Protein AF-A0A972AGT0-F1 (afdb_monomer_lite)

Radius of gyration: 19.26 Å; chains: 1; bounding box: 48×28×42 Å

Foldseek 3Di:
DLLLVLLLVLLVLCVQFWDPVLCVVQNVCQCLQPPHPNVVLLQDPVSLVVCVVTTPDSVSSVVNNVSSVSNLVVLLLVVLLLPCFPPRVVVVVCCCVPVVVPDDDDPVVSVVSVVVVVCCVVVHCVSVVVSVVSSNVVRVVVNVVSCVVVVRD

pLDDT: mean 92.11, std 6.11, range [57.0, 97.81]

Sequence (153 aa):
MLFILATVLSIFISQSLYLPEARAYFGLEFFLGFQQDGFYLQLFPENVKTLSLVLHTPWLLHVQRFLLQLALVNLGLGLFNLLPIPPLDGFHVVNDIMFKGRIHMGGQIFRYMHIALLILLFTTNFVGDWITKAIYGVQGFILPVLLRLFQAG

Secondary structure (DSSP, 8-state):
-HHHHHHHHHHHHHHHHB-HHHHHHHHHHHHH-TTSHHHHHHH-GGGHHHHTTTBSSTTHHHHHHHHHHHHHHHHHHHHHHTSSSTTSHHHHHHHHHHSTT-----HHHHHHHHHHHHHHHHH-SHHHHHHHHHHHHHHHHHHHHHHHHTT--

Structure (mmCIF, N/CA/C/O backbone):
data_AF-A0A972AGT0-F1
#
_entry.id   AF-A0A972AGT0-F1
#
loop_
_atom_site.group_PDB
_atom_site.id
_atom_site.type_symbol
_atom_site.label_atom_id
_atom_site.label_alt_id
_atom_site.label_comp_id
_atom_site.label_asym_id
_atom_site.label_entity_id
_atom_site.label_seq_id
_atom_site.pdbx_PDB_ins_code
_atom_site.Cartn_x
_atom_site.Cartn_y
_atom_site.Cartn_z
_atom_site.occupancy
_atom_site.B_iso_or_equiv
_atom_site.auth_seq_id
_atom_site.auth_comp_id
_atom_site.auth_asym_id
_atom_site.auth_atom_id
_atom_site.pdbx_PDB_model_num
ATOM 1 N N . MET A 1 1 ? -11.742 -4.702 -3.677 1.00 79.44 1 MET A N 1
ATOM 2 C CA . MET A 1 1 ? -11.715 -4.726 -5.160 1.00 79.44 1 MET A CA 1
ATOM 3 C C . MET A 1 1 ? -10.623 -3.821 -5.734 1.00 79.44 1 MET A C 1
ATOM 5 O O . MET A 1 1 ? -9.793 -4.324 -6.476 1.00 79.44 1 MET A O 1
ATOM 9 N N . LEU A 1 2 ? -10.564 -2.536 -5.354 1.00 93.38 2 LEU A N 1
ATOM 10 C CA . LEU A 1 2 ? -9.556 -1.586 -5.862 1.00 93.38 2 LEU A CA 1
ATOM 11 C C . LEU A 1 2 ? -8.101 -1.988 -5.571 1.00 93.38 2 LEU A C 1
ATOM 13 O O . LEU A 1 2 ? -7.268 -1.862 -6.458 1.00 93.38 2 LEU A O 1
ATOM 17 N N . PHE A 1 3 ? -7.812 -2.538 -4.384 1.00 96.06 3 PHE A N 1
ATOM 18 C CA . PHE A 1 3 ? -6.492 -3.102 -4.061 1.00 96.06 3 PHE A CA 1
ATOM 19 C C . PHE A 1 3 ? -6.041 -4.143 -5.100 1.00 96.06 3 PHE A C 1
ATOM 21 O O . PHE A 1 3 ? -4.994 -3.975 -5.711 1.00 96.06 3 PHE A O 1
ATOM 28 N N . ILE A 1 4 ? -6.869 -5.163 -5.360 1.00 96.50 4 ILE A N 1
ATOM 29 C CA . ILE A 1 4 ? -6.549 -6.240 -6.312 1.00 96.50 4 ILE A CA 1
ATOM 30 C C . ILE A 1 4 ? -6.342 -5.672 -7.716 1.00 96.50 4 ILE A C 1
ATOM 32 O O . ILE A 1 4 ? -5.356 -5.999 -8.366 1.00 96.50 4 ILE A O 1
ATOM 36 N N . LEU A 1 5 ? -7.242 -4.794 -8.172 1.00 97.38 5 LEU A N 1
ATOM 37 C CA . LEU A 1 5 ? -7.125 -4.162 -9.485 1.00 97.38 5 LEU A CA 1
ATOM 38 C C . LEU A 1 5 ? -5.805 -3.391 -9.622 1.00 97.38 5 LEU A C 1
ATOM 40 O O . LEU A 1 5 ? -5.093 -3.566 -10.606 1.00 97.38 5 LEU A O 1
ATOM 44 N N . ALA A 1 6 ? -5.461 -2.574 -8.625 1.00 97.81 6 ALA A N 1
ATOM 45 C CA . ALA A 1 6 ? -4.227 -1.801 -8.621 1.00 97.81 6 ALA A CA 1
ATOM 46 C C . ALA A 1 6 ? -2.982 -2.704 -8.615 1.00 97.81 6 ALA A C 1
ATOM 48 O O . ALA A 1 6 ? -2.049 -2.451 -9.373 1.00 97.81 6 ALA A O 1
ATOM 49 N N . THR A 1 7 ? -2.988 -3.792 -7.835 1.00 97.06 7 THR A N 1
ATOM 50 C CA . THR A 1 7 ? -1.903 -4.785 -7.830 1.00 97.06 7 THR A CA 1
ATOM 51 C C . THR A 1 7 ? -1.752 -5.467 -9.189 1.00 97.06 7 THR A C 1
ATOM 53 O O . THR A 1 7 ? -0.639 -5.573 -9.692 1.00 97.06 7 THR A O 1
ATOM 56 N N . VAL A 1 8 ? -2.853 -5.877 -9.824 1.00 97.44 8 VAL A N 1
ATOM 57 C CA . VAL A 1 8 ? -2.821 -6.506 -11.155 1.00 97.44 8 VAL A CA 1
ATOM 58 C C . VAL A 1 8 ? -2.291 -5.541 -12.214 1.00 97.44 8 VAL A C 1
ATOM 60 O O . VAL A 1 8 ? -1.393 -5.897 -12.973 1.00 97.44 8 VAL A O 1
ATOM 63 N N . LEU A 1 9 ? -2.781 -4.299 -12.241 1.00 97.75 9 LEU A N 1
ATOM 64 C CA . LEU A 1 9 ? -2.259 -3.274 -13.149 1.00 97.75 9 LEU A CA 1
ATOM 65 C C . LEU A 1 9 ? -0.768 -3.019 -12.905 1.00 97.75 9 LEU A C 1
ATOM 67 O O . LEU A 1 9 ? -0.006 -2.881 -13.857 1.00 97.75 9 LEU A O 1
ATOM 71 N N . SER A 1 10 ? -0.337 -3.015 -11.644 1.00 97.44 10 SER A N 1
ATOM 72 C CA . SER A 1 10 ? 1.066 -2.831 -11.277 1.00 97.44 10 SER A CA 1
ATOM 73 C C . SER A 1 10 ? 1.963 -3.970 -11.781 1.00 97.44 10 SER A C 1
ATOM 75 O O . SER A 1 10 ? 3.069 -3.704 -12.254 1.00 97.44 10 SER A O 1
ATOM 77 N N . ILE A 1 11 ? 1.477 -5.218 -11.784 1.00 97.25 11 ILE A N 1
ATOM 78 C CA . ILE A 1 11 ? 2.183 -6.356 -12.401 1.00 97.25 11 ILE A CA 1
ATOM 79 C C . ILE A 1 11 ? 2.410 -6.096 -13.897 1.00 97.25 11 ILE A C 1
ATOM 81 O O . ILE A 1 11 ? 3.535 -6.234 -14.376 1.00 97.25 11 ILE A O 1
ATOM 85 N N . PHE A 1 12 ? 1.383 -5.656 -14.629 1.00 96.38 12 PHE A N 1
ATOM 86 C CA . PHE A 1 12 ? 1.511 -5.361 -16.061 1.00 96.38 12 PHE A CA 1
ATOM 87 C C . PHE A 1 12 ? 2.437 -4.175 -16.347 1.00 96.38 12 PHE A C 1
ATOM 89 O O . PHE A 1 12 ? 3.305 -4.267 -17.215 1.00 96.38 12 PHE A O 1
ATOM 96 N N . ILE A 1 13 ? 2.312 -3.080 -15.590 1.00 96.75 13 ILE A N 1
ATOM 97 C CA . ILE A 1 13 ? 3.205 -1.918 -15.722 1.00 96.75 13 ILE A CA 1
ATOM 98 C C . ILE A 1 13 ? 4.661 -2.326 -15.473 1.00 96.75 13 ILE A C 1
ATOM 100 O O . ILE A 1 13 ? 5.550 -1.923 -16.225 1.00 96.75 13 ILE A O 1
ATOM 104 N N . SER A 1 14 ? 4.905 -3.194 -14.488 1.00 95.81 14 SER A N 1
ATOM 105 C CA . SER A 1 14 ? 6.247 -3.674 -14.142 1.00 95.81 14 SER A CA 1
ATOM 106 C C . SER A 1 14 ? 6.950 -4.406 -15.287 1.00 95.81 14 SER A C 1
ATOM 108 O O . SER A 1 14 ? 8.174 -4.338 -15.389 1.00 95.81 14 SER A O 1
ATOM 110 N N . GLN A 1 15 ? 6.204 -5.062 -16.185 1.00 92.69 15 GLN A N 1
ATOM 111 C CA . GLN A 1 15 ? 6.787 -5.746 -17.344 1.00 92.69 15 GLN A CA 1
ATOM 112 C C . GLN A 1 15 ? 7.441 -4.781 -18.343 1.00 92.69 15 GLN A C 1
ATOM 114 O O . GLN A 1 15 ? 8.406 -5.158 -19.004 1.00 92.69 15 GLN A O 1
ATOM 119 N N . SER A 1 16 ? 6.925 -3.553 -18.445 1.00 94.31 16 SER A N 1
ATOM 120 C CA . SER A 1 16 ? 7.460 -2.512 -19.337 1.00 94.31 16 SER A CA 1
ATOM 121 C C . SER A 1 16 ? 8.422 -1.564 -18.618 1.00 94.31 16 SER A C 1
ATOM 123 O O . SER A 1 16 ? 9.365 -1.054 -19.230 1.00 94.31 16 SER A O 1
ATOM 125 N N . LEU A 1 17 ? 8.180 -1.341 -17.322 1.00 96.56 17 LEU A N 1
ATOM 126 C CA . LEU A 1 17 ? 8.917 -0.412 -16.472 1.00 96.56 17 LEU A CA 1
ATOM 127 C C . LEU A 1 17 ? 10.362 -0.853 -16.232 1.00 96.56 17 LEU A C 1
ATOM 129 O O . LEU A 1 17 ? 11.265 -0.025 -16.348 1.00 96.56 17 LEU A O 1
ATOM 133 N N . TYR A 1 18 ? 10.578 -2.126 -15.887 1.00 96.56 18 TYR A N 1
ATOM 134 C CA . TYR A 1 18 ? 11.885 -2.637 -15.473 1.00 96.56 18 TYR A CA 1
ATOM 135 C C . TYR A 1 18 ? 12.633 -3.343 -16.598 1.00 96.56 18 TYR A C 1
ATOM 137 O O . TYR A 1 18 ? 12.045 -4.059 -17.416 1.00 96.56 18 TYR A O 1
ATOM 145 N N . LEU A 1 19 ? 13.958 -3.206 -16.571 1.00 96.31 19 LEU A N 1
ATOM 146 C CA . LEU A 1 19 ? 14.863 -3.965 -17.425 1.00 96.31 19 LEU A CA 1
ATOM 147 C C . LEU A 1 19 ? 14.631 -5.481 -17.250 1.00 96.31 19 LEU A C 1
ATOM 149 O O . LEU A 1 19 ? 14.424 -5.937 -16.117 1.00 96.31 19 LEU A O 1
ATOM 153 N N . PRO A 1 20 ? 14.637 -6.281 -18.333 1.00 95.06 20 PRO A N 1
ATOM 154 C CA . PRO A 1 20 ? 14.492 -7.735 -18.244 1.00 95.06 20 PRO A CA 1
ATOM 155 C C . PRO A 1 20 ? 15.503 -8.386 -17.289 1.00 95.06 20 PRO A C 1
ATOM 157 O O . PRO A 1 20 ? 15.133 -9.272 -16.523 1.00 95.06 20 PRO A O 1
ATOM 160 N N . GLU A 1 21 ? 16.745 -7.900 -17.274 1.00 94.94 21 GLU A N 1
ATOM 161 C CA . GLU A 1 21 ? 17.828 -8.380 -16.412 1.00 94.94 21 GLU A CA 1
ATOM 162 C C . GLU A 1 21 ? 17.515 -8.129 -14.933 1.00 94.94 21 GLU A C 1
ATOM 164 O O . GLU A 1 21 ? 17.693 -9.011 -14.095 1.00 94.94 21 GLU A O 1
ATOM 169 N N . ALA A 1 22 ? 16.979 -6.947 -14.613 1.00 94.56 22 ALA A N 1
ATOM 170 C CA . ALA A 1 22 ? 16.574 -6.607 -13.252 1.00 94.56 22 ALA A CA 1
ATOM 171 C C . ALA A 1 22 ? 15.408 -7.484 -12.779 1.00 94.56 22 ALA A C 1
ATOM 173 O O . ALA A 1 22 ? 15.399 -7.940 -11.636 1.00 94.56 22 ALA A O 1
ATOM 174 N N . ARG A 1 23 ? 14.445 -7.771 -13.663 1.00 94.50 23 ARG A N 1
ATOM 175 C CA . ARG A 1 23 ? 13.332 -8.680 -13.355 1.00 94.50 23 ARG A CA 1
ATOM 176 C C . ARG A 1 23 ? 13.806 -10.113 -13.138 1.00 94.50 23 ARG A C 1
ATOM 178 O O . ARG A 1 23 ? 13.311 -10.757 -12.224 1.00 94.50 23 ARG A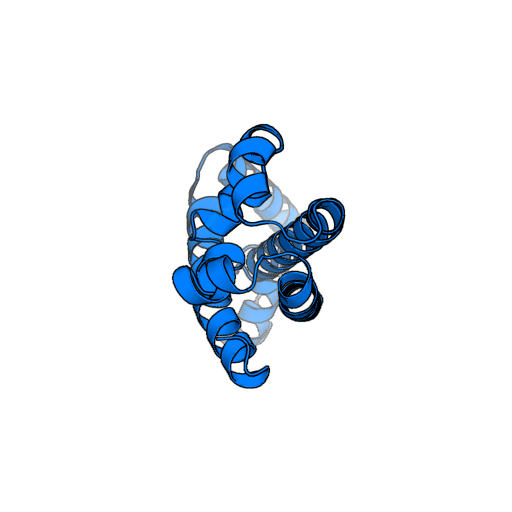 O 1
ATOM 185 N N . ALA A 1 24 ? 14.764 -10.590 -13.930 1.00 94.00 24 ALA A N 1
ATOM 186 C CA . ALA A 1 24 ? 15.331 -11.927 -13.773 1.00 94.00 24 ALA A CA 1
ATOM 187 C C . ALA A 1 24 ? 16.153 -12.075 -12.482 1.00 94.00 24 ALA A C 1
ATOM 189 O O . ALA A 1 24 ? 16.130 -13.133 -11.863 1.00 94.00 24 ALA A O 1
ATOM 190 N N . TYR A 1 25 ? 16.865 -11.020 -12.072 1.00 94.50 25 TYR A N 1
ATOM 191 C CA . TYR A 1 25 ? 17.707 -11.047 -10.876 1.00 94.50 25 TYR A CA 1
ATOM 192 C C . TYR A 1 25 ? 16.912 -10.866 -9.573 1.00 94.50 25 TYR A C 1
ATOM 194 O O . TYR A 1 25 ? 17.108 -11.621 -8.625 1.00 94.50 25 TYR A O 1
ATOM 202 N N . PHE A 1 26 ? 16.022 -9.869 -9.512 1.00 94.69 26 PHE A N 1
ATOM 203 C CA . PHE A 1 26 ? 15.289 -9.523 -8.285 1.00 94.69 26 PHE A CA 1
ATOM 204 C C . PHE A 1 26 ? 13.901 -10.168 -8.187 1.00 94.69 26 PHE A C 1
ATOM 206 O O . PHE A 1 26 ? 13.373 -10.325 -7.087 1.00 94.69 26 PHE A O 1
ATOM 213 N N . GLY A 1 27 ? 13.282 -10.503 -9.321 1.00 94.94 27 GLY A N 1
ATOM 214 C CA . GLY A 1 27 ? 11.867 -10.861 -9.389 1.00 94.94 27 GLY A CA 1
ATOM 215 C C . GLY A 1 27 ? 10.935 -9.655 -9.213 1.00 94.94 27 GLY A C 1
ATOM 216 O O . GLY A 1 27 ? 11.296 -8.617 -8.656 1.00 94.94 27 GLY A O 1
ATOM 217 N N . LEU A 1 28 ? 9.688 -9.777 -9.682 1.00 95.69 28 LEU A N 1
ATOM 218 C CA . LEU A 1 28 ? 8.687 -8.719 -9.486 1.00 95.69 28 LEU A CA 1
ATOM 219 C C . LEU A 1 28 ? 8.224 -8.603 -8.032 1.00 95.69 28 LEU A C 1
ATOM 221 O O . LEU A 1 28 ? 7.799 -7.529 -7.612 1.00 95.69 28 LEU A O 1
ATOM 225 N N . GLU A 1 29 ? 8.334 -9.675 -7.247 1.00 95.75 29 GLU A N 1
ATOM 226 C CA . GLU A 1 29 ? 7.980 -9.652 -5.828 1.00 95.75 29 GLU A CA 1
ATOM 227 C C . GLU A 1 29 ? 8.806 -8.6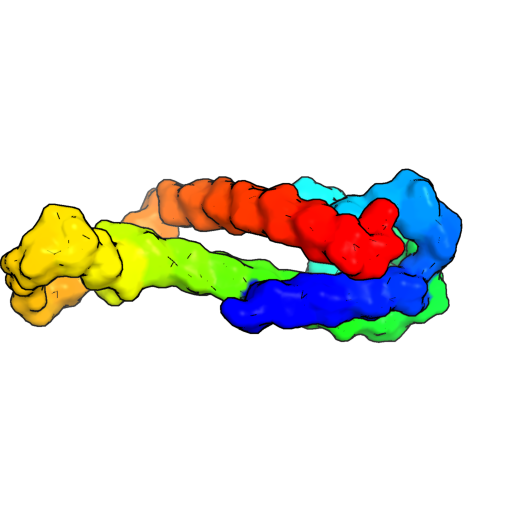22 -5.048 1.00 95.75 29 GLU A C 1
ATOM 229 O O . GLU A 1 29 ? 8.244 -7.892 -4.236 1.00 95.75 29 GLU A O 1
ATOM 234 N N . PHE A 1 30 ? 10.097 -8.478 -5.360 1.00 96.38 30 PHE A N 1
ATOM 235 C CA . PHE A 1 30 ? 10.961 -7.467 -4.749 1.00 96.38 30 PHE A CA 1
ATOM 236 C C . PHE A 1 30 ? 10.445 -6.036 -4.961 1.00 96.38 30 PHE A C 1
ATOM 238 O O . PHE A 1 30 ? 10.502 -5.202 -4.061 1.00 96.38 30 PHE A O 1
ATOM 245 N N . PHE A 1 31 ? 9.911 -5.736 -6.146 1.00 96.19 31 PHE A N 1
ATOM 246 C CA . PHE A 1 31 ? 9.412 -4.400 -6.474 1.00 96.19 31 PHE A CA 1
ATOM 247 C C . PHE A 1 31 ? 7.978 -4.161 -5.988 1.00 96.19 31 PHE A C 1
ATOM 249 O O . PHE A 1 31 ? 7.608 -3.032 -5.672 1.00 96.19 31 PHE A O 1
ATOM 256 N N . LEU A 1 32 ? 7.143 -5.197 -5.955 1.00 96.94 32 LEU A N 1
ATOM 257 C CA . LEU A 1 32 ? 5.711 -5.067 -5.668 1.00 96.94 32 LEU A CA 1
ATOM 258 C C . LEU A 1 32 ? 5.351 -5.397 -4.213 1.00 96.94 32 LEU A C 1
ATOM 260 O O . LEU A 1 32 ? 4.262 -5.050 -3.751 1.00 96.94 32 LEU A O 1
ATOM 264 N N . GLY A 1 33 ? 6.243 -6.081 -3.499 1.00 96.94 33 GLY A N 1
ATOM 265 C CA . GLY A 1 33 ? 6.085 -6.505 -2.115 1.00 96.94 33 GLY A CA 1
ATOM 266 C C . GLY A 1 33 ? 6.105 -5.337 -1.141 1.00 96.94 33 GLY A C 1
ATOM 267 O O . GLY A 1 33 ? 7.124 -4.677 -1.024 1.00 96.94 33 GLY A O 1
ATOM 268 N N . PHE A 1 34 ? 5.042 -5.109 -0.367 1.00 96.31 34 PHE A N 1
ATOM 269 C CA . PHE A 1 34 ? 4.984 -3.960 0.559 1.00 96.31 34 PHE A CA 1
ATOM 270 C C . PHE A 1 34 ? 6.021 -4.017 1.690 1.00 96.31 34 PHE A C 1
ATOM 272 O O . PHE A 1 34 ? 6.283 -3.003 2.325 1.00 96.31 34 PHE A O 1
ATOM 279 N N . GLN A 1 35 ? 6.591 -5.196 1.934 1.00 95.00 35 GLN A N 1
ATOM 280 C CA . GLN A 1 35 ? 7.658 -5.434 2.910 1.00 95.00 35 GLN A CA 1
ATOM 281 C C . GLN A 1 35 ? 9.061 -5.361 2.294 1.00 95.00 35 GLN A C 1
ATOM 283 O O . GLN A 1 35 ? 10.045 -5.499 3.012 1.00 95.00 35 GLN A O 1
ATOM 288 N N . GLN A 1 36 ? 9.159 -5.215 0.972 1.00 96.12 36 GLN A N 1
ATOM 289 C CA . GLN A 1 36 ? 10.409 -5.335 0.233 1.00 96.12 36 GLN A CA 1
ATOM 290 C C . GLN A 1 36 ? 11.032 -3.966 -0.023 1.00 96.12 36 GLN A C 1
ATOM 292 O O . GLN A 1 36 ? 10.338 -2.988 -0.310 1.00 96.12 36 GLN A O 1
ATOM 297 N N . ASP A 1 37 ? 12.362 -3.912 -0.015 1.00 93.94 37 ASP A N 1
ATOM 298 C CA . ASP A 1 37 ? 13.105 -2.674 -0.266 1.00 93.94 37 ASP A CA 1
ATOM 299 C C . ASP A 1 37 ? 12.782 -2.080 -1.639 1.00 93.94 37 ASP A C 1
ATOM 301 O O . ASP A 1 37 ? 12.654 -0.864 -1.776 1.00 93.94 37 ASP A O 1
ATOM 305 N N . GLY A 1 38 ? 12.570 -2.923 -2.656 1.00 94.25 38 GLY A N 1
ATOM 306 C CA . GLY A 1 38 ? 12.211 -2.477 -3.999 1.00 94.25 38 GLY A CA 1
ATOM 307 C C . GLY A 1 38 ? 10.924 -1.655 -4.028 1.00 94.25 38 GLY A C 1
ATOM 308 O O . GLY A 1 38 ? 10.853 -0.662 -4.756 1.00 94.25 38 GLY A O 1
ATOM 309 N N . PHE A 1 39 ? 9.932 -2.005 -3.209 1.00 95.44 39 PHE A N 1
ATOM 310 C CA . PHE A 1 39 ? 8.717 -1.209 -3.035 1.00 95.44 39 PHE A CA 1
ATOM 311 C C . PHE A 1 39 ? 9.019 0.138 -2.374 1.00 95.44 39 PHE A C 1
ATOM 313 O O . PHE A 1 39 ? 8.637 1.179 -2.912 1.00 95.44 39 PHE A O 1
ATOM 320 N N . TYR A 1 40 ? 9.756 0.149 -1.258 1.00 93.00 40 TYR A N 1
ATOM 321 C CA . TYR A 1 40 ? 10.100 1.389 -0.554 1.00 93.00 40 TYR A CA 1
ATOM 322 C C . TYR A 1 40 ? 10.903 2.351 -1.432 1.00 93.00 40 TYR A C 1
ATOM 324 O O . TYR A 1 40 ? 10.588 3.540 -1.494 1.00 93.00 40 TYR A O 1
ATOM 332 N N . LEU A 1 41 ? 11.881 1.844 -2.188 1.00 93.69 41 LEU A N 1
ATOM 333 C CA . LEU A 1 41 ? 12.672 2.645 -3.122 1.00 93.69 41 LEU A CA 1
ATOM 334 C C . LEU A 1 41 ? 11.777 3.397 -4.116 1.00 93.69 41 LEU A C 1
ATOM 336 O O . LEU A 1 41 ? 12.030 4.560 -4.423 1.00 93.69 41 LEU A O 1
ATOM 340 N N . GLN A 1 42 ? 10.692 2.776 -4.583 1.00 93.50 42 GLN A N 1
ATOM 341 C CA . GLN A 1 42 ? 9.776 3.391 -5.544 1.00 93.50 42 GLN A CA 1
ATOM 342 C C . GLN A 1 42 ? 8.896 4.486 -4.967 1.00 93.50 42 GLN A C 1
ATOM 344 O O . GLN A 1 42 ? 8.362 5.253 -5.764 1.00 93.50 42 GLN A O 1
ATOM 349 N N . LEU A 1 43 ? 8.710 4.576 -3.648 1.00 88.69 43 LEU A N 1
ATOM 350 C CA . LEU A 1 43 ? 7.797 5.545 -3.030 1.00 88.69 43 LEU A CA 1
ATOM 351 C C . LEU A 1 43 ? 8.407 6.935 -2.853 1.00 88.69 43 LEU A C 1
ATOM 353 O O . LEU A 1 43 ? 7.673 7.920 -2.756 1.00 88.69 43 LEU A O 1
ATOM 357 N N . PHE A 1 44 ? 9.733 7.020 -2.874 1.00 86.69 44 PHE A N 1
ATOM 358 C CA . PHE A 1 44 ? 10.493 8.189 -2.449 1.00 86.69 44 PHE A CA 1
ATOM 359 C C . PHE A 1 44 ? 11.273 8.801 -3.628 1.00 86.69 44 PHE A C 1
ATOM 361 O O . PHE A 1 44 ? 11.949 8.071 -4.357 1.00 86.69 44 PHE A O 1
ATOM 368 N N . PRO A 1 45 ? 11.107 10.102 -3.950 1.00 83.69 45 PRO A N 1
ATOM 369 C CA . PRO A 1 45 ? 11.791 10.735 -5.090 1.00 83.69 45 PRO A CA 1
ATOM 370 C C . PRO A 1 45 ? 13.327 10.720 -5.006 1.00 83.69 45 PRO A C 1
ATOM 372 O O . PRO A 1 45 ? 14.010 10.657 -6.025 1.00 83.69 45 PRO A O 1
ATOM 375 N N . GLU A 1 46 ? 13.883 10.742 -3.802 1.00 88.19 46 GLU A N 1
ATOM 376 C CA . GLU A 1 46 ? 15.321 10.711 -3.529 1.00 88.19 46 GLU A CA 1
ATOM 377 C C . GLU A 1 46 ? 16.003 9.433 -4.044 1.00 88.19 46 GLU A C 1
ATOM 379 O O . GLU A 1 46 ? 17.172 9.461 -4.430 1.00 88.19 46 GLU A O 1
ATOM 384 N N . ASN A 1 47 ? 15.251 8.336 -4.156 1.00 89.19 47 ASN A N 1
ATOM 385 C CA . ASN A 1 47 ? 15.746 7.030 -4.592 1.00 89.19 47 ASN A CA 1
ATOM 386 C C . ASN A 1 47 ? 15.750 6.850 -6.120 1.00 89.19 47 ASN A C 1
ATOM 388 O O . ASN A 1 47 ? 16.142 5.793 -6.619 1.00 89.19 47 ASN A O 1
ATOM 392 N N . VAL A 1 48 ? 15.352 7.873 -6.888 1.00 84.44 48 VAL A N 1
ATOM 393 C CA . VAL A 1 48 ? 15.265 7.799 -8.359 1.00 84.44 48 VAL A CA 1
ATOM 394 C C . VAL A 1 48 ? 16.615 7.473 -9.000 1.00 84.44 48 VAL A C 1
ATOM 396 O O . VAL A 1 48 ? 16.652 6.729 -9.976 1.00 84.44 48 VAL A O 1
ATOM 399 N N . LYS A 1 49 ? 17.733 7.960 -8.442 1.00 87.56 49 LYS A N 1
ATOM 400 C CA . LYS A 1 49 ? 19.075 7.633 -8.956 1.00 87.56 49 LYS A CA 1
ATOM 401 C C . LYS A 1 49 ? 19.362 6.135 -8.862 1.00 87.56 49 LYS A C 1
ATOM 403 O O . LYS A 1 49 ? 19.798 5.545 -9.842 1.00 87.56 49 LYS A O 1
ATOM 408 N N . THR A 1 50 ? 19.050 5.510 -7.730 1.00 90.31 50 THR A N 1
ATOM 409 C CA . THR A 1 50 ? 19.216 4.062 -7.537 1.00 90.31 50 THR A CA 1
ATOM 410 C C . THR A 1 50 ? 18.292 3.278 -8.464 1.00 90.31 50 THR A C 1
ATOM 412 O O . THR A 1 50 ? 18.723 2.340 -9.128 1.00 90.31 50 THR A O 1
ATOM 415 N N . LEU A 1 51 ? 17.032 3.707 -8.575 1.00 91.12 51 LEU A N 1
ATOM 416 C CA . LEU A 1 51 ? 16.047 3.078 -9.453 1.00 91.12 51 LEU A CA 1
ATOM 417 C C . LEU A 1 51 ? 16.397 3.198 -10.936 1.00 91.12 51 LEU A C 1
ATOM 419 O O . LEU A 1 51 ? 16.142 2.262 -11.681 1.00 91.12 51 LEU A O 1
ATOM 423 N N . SER A 1 52 ? 17.018 4.292 -11.379 1.00 90.56 52 SER A N 1
ATOM 424 C CA . SER A 1 52 ? 17.372 4.471 -12.794 1.00 90.56 52 SER A CA 1
ATOM 425 C C . SER A 1 52 ? 18.270 3.366 -13.359 1.00 90.56 52 SER A C 1
ATOM 427 O O . SER A 1 52 ? 18.252 3.145 -14.563 1.00 90.56 52 SER A O 1
ATOM 429 N N . LEU A 1 53 ? 18.978 2.622 -12.500 1.00 91.88 53 LEU A N 1
ATOM 430 C CA . LEU A 1 53 ? 19.805 1.477 -12.889 1.00 91.88 53 LEU A CA 1
ATOM 431 C C . LEU A 1 53 ? 18.987 0.251 -13.322 1.00 91.88 53 LEU A C 1
ATOM 433 O O . LEU A 1 53 ? 19.510 -0.616 -14.012 1.00 91.88 53 LEU A O 1
ATOM 437 N N . VAL A 1 54 ? 17.719 0.163 -12.910 1.00 94.56 54 VAL A N 1
ATOM 438 C CA . VAL A 1 54 ? 16.833 -0.983 -13.180 1.00 94.56 54 VAL A CA 1
ATOM 439 C C . VAL A 1 54 ? 15.647 -0.627 -14.079 1.00 94.56 54 VAL A C 1
ATOM 441 O O . VAL A 1 54 ? 14.839 -1.497 -14.405 1.00 94.56 54 VAL A O 1
ATOM 444 N N . LEU A 1 55 ? 15.513 0.641 -14.478 1.00 95.44 55 LEU A N 1
ATOM 445 C CA . LEU A 1 55 ? 14.383 1.144 -15.258 1.00 95.44 55 LEU A CA 1
ATOM 446 C C . LEU A 1 55 ? 14.667 1.092 -16.762 1.00 95.44 55 LEU A C 1
ATOM 448 O O . LEU A 1 55 ? 15.652 1.641 -17.241 1.00 95.44 55 LEU A O 1
ATOM 452 N N . HIS A 1 56 ? 13.739 0.502 -17.509 1.00 95.38 56 HIS A N 1
ATOM 453 C CA . HIS A 1 56 ? 13.694 0.555 -18.968 1.00 95.38 56 HIS A CA 1
ATOM 454 C C . HIS A 1 56 ? 12.916 1.789 -19.460 1.00 95.38 56 HIS A C 1
ATOM 456 O O . HIS A 1 56 ? 13.355 2.488 -20.369 1.00 95.38 56 HIS A O 1
ATOM 462 N N . THR A 1 57 ? 11.776 2.104 -18.831 1.00 94.75 57 THR A N 1
ATOM 463 C CA . THR A 1 57 ? 10.939 3.273 -19.174 1.00 94.75 57 THR A CA 1
ATOM 464 C C . THR A 1 57 ? 10.673 4.150 -17.943 1.00 94.75 57 THR A C 1
ATOM 466 O O . THR A 1 57 ? 9.663 3.980 -17.261 1.00 94.75 57 THR A O 1
ATOM 469 N N . PRO A 1 58 ? 11.547 5.132 -17.643 1.00 93.12 58 PRO A N 1
ATOM 470 C CA . PRO A 1 58 ? 11.512 5.866 -16.374 1.00 93.12 58 PRO A CA 1
ATOM 471 C C . PRO A 1 58 ? 10.202 6.595 -16.056 1.00 93.12 58 PRO A C 1
ATOM 473 O O . PRO A 1 58 ? 9.812 6.668 -14.896 1.00 93.12 58 PRO A O 1
ATOM 476 N N . TRP A 1 59 ? 9.487 7.112 -17.058 1.00 92.06 59 TRP A N 1
ATOM 477 C CA . TRP A 1 59 ? 8.240 7.852 -16.831 1.00 92.06 59 TRP A CA 1
ATOM 478 C C . TRP A 1 59 ? 7.110 6.970 -16.267 1.00 92.06 59 TRP A C 1
ATOM 480 O O . TRP A 1 59 ? 6.269 7.462 -15.510 1.00 92.06 59 TRP A O 1
ATOM 490 N N . LEU A 1 60 ? 7.113 5.662 -16.570 1.00 95.56 60 LEU A N 1
ATOM 491 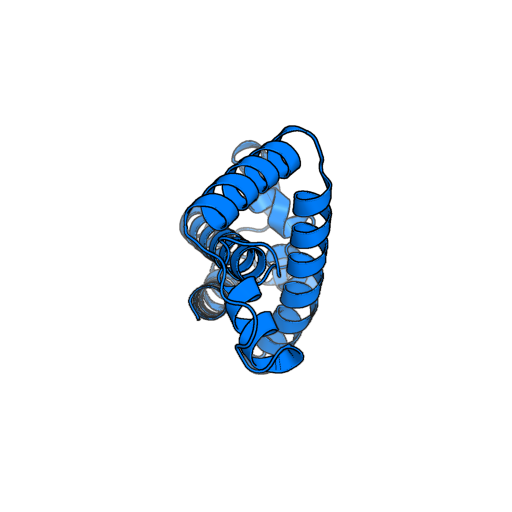C CA . LEU A 1 60 ? 6.141 4.709 -16.023 1.00 95.56 60 LEU A CA 1
ATOM 492 C C . LEU A 1 60 ? 6.272 4.564 -14.502 1.00 95.56 60 LEU A C 1
ATOM 494 O O . LEU A 1 60 ? 5.319 4.133 -13.854 1.00 95.56 60 LEU A O 1
ATOM 498 N N . LEU A 1 61 ? 7.400 4.982 -13.911 1.00 95.06 61 LEU A N 1
ATOM 499 C CA . LEU A 1 61 ? 7.603 4.978 -12.462 1.00 95.06 61 LEU A CA 1
ATOM 500 C C . LEU A 1 61 ? 6.530 5.796 -11.736 1.00 95.06 61 LEU A C 1
ATOM 502 O O . LEU A 1 61 ? 6.112 5.425 -10.643 1.00 95.06 61 LEU A O 1
ATOM 506 N N . HIS A 1 62 ? 6.055 6.893 -12.331 1.00 94.06 62 HIS A N 1
ATOM 507 C CA . HIS A 1 62 ? 5.016 7.724 -11.721 1.00 94.06 62 HIS A CA 1
ATOM 508 C C . HIS A 1 62 ? 3.665 7.003 -11.672 1.00 94.06 62 HIS A C 1
ATOM 510 O O . HIS A 1 62 ? 2.993 7.021 -10.640 1.00 94.06 62 HIS A O 1
ATOM 516 N N . VAL A 1 63 ? 3.299 6.315 -12.759 1.00 96.19 63 VAL A N 1
ATOM 517 C CA . VAL A 1 63 ? 2.085 5.486 -12.825 1.00 96.19 63 VAL A CA 1
ATOM 518 C C . VAL A 1 63 ? 2.188 4.334 -11.832 1.00 96.19 63 VAL A C 1
ATOM 520 O O . VAL A 1 63 ? 1.268 4.092 -11.056 1.00 96.19 63 VAL A O 1
ATOM 523 N N . GLN A 1 64 ? 3.340 3.668 -11.805 1.00 96.44 64 GLN A N 1
ATOM 524 C CA . GLN A 1 64 ? 3.625 2.582 -10.880 1.00 96.44 64 GLN A CA 1
ATOM 525 C C . GLN A 1 64 ? 3.508 3.032 -9.418 1.00 96.44 64 GLN A C 1
ATOM 527 O O . GLN A 1 64 ? 2.804 2.399 -8.635 1.00 96.44 64 GLN A O 1
ATOM 532 N N . ARG A 1 65 ? 4.123 4.163 -9.053 1.00 95.31 65 ARG A N 1
ATOM 533 C CA . ARG A 1 65 ? 4.032 4.742 -7.705 1.00 95.31 65 ARG A CA 1
ATOM 534 C C . ARG A 1 65 ? 2.585 5.025 -7.313 1.00 95.31 65 ARG A C 1
ATOM 536 O O . ARG A 1 65 ? 2.184 4.692 -6.201 1.00 95.31 65 ARG A O 1
ATOM 543 N N . PHE A 1 66 ? 1.802 5.596 -8.226 1.00 96.25 66 PHE A N 1
ATOM 544 C CA . PHE A 1 66 ? 0.381 5.833 -7.995 1.00 96.25 66 PHE A CA 1
ATOM 545 C C . PHE A 1 66 ? -0.383 4.527 -7.741 1.00 96.25 66 PHE A C 1
ATOM 547 O O . PHE A 1 66 ? -1.121 4.443 -6.765 1.00 96.25 66 PHE A O 1
ATOM 554 N N . LEU A 1 67 ? -0.183 3.493 -8.565 1.00 97.50 67 LEU A N 1
ATOM 555 C CA . LEU A 1 67 ? -0.852 2.198 -8.395 1.00 97.50 67 LEU A CA 1
ATOM 556 C C . LEU A 1 67 ? -0.485 1.529 -7.066 1.00 97.50 67 LEU A C 1
ATOM 558 O O . LEU A 1 67 ? -1.361 1.014 -6.374 1.00 97.50 67 LEU A O 1
ATOM 562 N N . LEU A 1 68 ? 0.790 1.580 -6.680 1.00 96.44 68 LEU A N 1
ATOM 563 C CA . LEU A 1 68 ? 1.274 1.052 -5.407 1.00 96.44 68 LEU A CA 1
ATOM 564 C C . LEU A 1 68 ? 0.660 1.789 -4.207 1.00 96.44 68 LEU A C 1
ATOM 566 O O . LEU A 1 68 ? 0.187 1.147 -3.269 1.00 96.44 68 LEU A O 1
ATOM 570 N N . GLN A 1 69 ? 0.594 3.123 -4.253 1.00 95.69 69 GLN A N 1
ATOM 571 C CA . GLN A 1 69 ? -0.067 3.923 -3.217 1.00 95.69 69 GLN A CA 1
ATOM 572 C C . GLN A 1 69 ? -1.577 3.668 -3.175 1.00 95.69 69 GLN A C 1
ATOM 574 O O . GLN A 1 69 ? -2.142 3.504 -2.095 1.00 95.69 69 GLN A O 1
ATOM 579 N N . LEU A 1 70 ? -2.227 3.569 -4.337 1.00 97.19 70 LEU A N 1
ATOM 580 C CA . LEU A 1 70 ? -3.645 3.241 -4.446 1.00 97.19 70 LEU A CA 1
ATOM 581 C C . LEU A 1 70 ? -3.933 1.877 -3.811 1.00 97.19 70 LEU A C 1
ATOM 583 O O . LEU A 1 70 ? -4.887 1.751 -3.043 1.00 97.19 70 LEU A O 1
ATOM 587 N N . ALA A 1 71 ? -3.098 0.875 -4.094 1.00 97.19 71 ALA A N 1
ATOM 588 C CA . ALA A 1 71 ? -3.200 -0.451 -3.504 1.00 97.19 71 ALA A CA 1
ATOM 589 C C . ALA A 1 71 ? -3.019 -0.403 -1.978 1.00 97.19 71 ALA A C 1
ATOM 591 O O . ALA A 1 71 ? -3.877 -0.911 -1.253 1.00 97.19 71 ALA A O 1
ATOM 592 N N . LEU A 1 72 ? -1.955 0.248 -1.492 1.00 96.31 72 LEU A N 1
ATOM 593 C CA . LEU A 1 72 ? -1.641 0.363 -0.066 1.00 96.31 72 LEU A CA 1
ATOM 594 C C . LEU A 1 72 ? -2.763 1.057 0.717 1.00 96.31 72 LEU A C 1
ATOM 596 O O . LEU A 1 72 ? -3.224 0.526 1.725 1.00 96.31 72 LEU A O 1
ATOM 600 N N . VAL A 1 73 ? -3.244 2.205 0.232 1.00 96.19 73 VAL A N 1
ATOM 601 C CA . VAL A 1 73 ? -4.302 2.983 0.894 1.00 96.19 73 VAL A CA 1
ATOM 602 C C . VAL A 1 73 ? -5.624 2.219 0.899 1.00 96.19 73 VAL A C 1
ATOM 604 O O . VAL A 1 73 ? -6.265 2.131 1.941 1.00 96.19 73 VAL A O 1
ATOM 607 N N . ASN A 1 74 ? -6.029 1.616 -0.225 1.00 97.06 74 ASN A N 1
ATOM 608 C CA . ASN A 1 74 ? -7.284 0.859 -0.276 1.00 97.06 74 ASN A CA 1
ATOM 609 C C . ASN A 1 74 ? -7.251 -0.387 0.613 1.00 97.06 74 ASN A C 1
ATOM 611 O O . ASN A 1 74 ? -8.260 -0.713 1.238 1.00 97.06 74 ASN A O 1
ATOM 615 N N . LEU A 1 75 ? -6.114 -1.085 0.671 1.00 97.31 75 LEU A N 1
ATOM 616 C CA . LEU A 1 75 ? -5.956 -2.225 1.566 1.00 97.31 75 LEU A CA 1
ATOM 617 C C . LEU A 1 75 ? -5.973 -1.776 3.032 1.00 97.31 75 LEU A C 1
ATOM 619 O O . LEU A 1 75 ? -6.710 -2.351 3.828 1.00 97.31 75 LEU A O 1
ATOM 623 N N . GLY A 1 76 ? -5.221 -0.727 3.373 1.00 96.19 76 GLY A N 1
ATOM 624 C CA . GLY A 1 76 ? -5.170 -0.179 4.728 1.00 96.19 76 GLY A CA 1
ATOM 625 C C . GLY A 1 76 ? -6.528 0.316 5.223 1.00 96.19 76 GLY A C 1
ATOM 626 O O . GLY A 1 76 ? -6.939 -0.052 6.319 1.00 96.19 76 GLY A O 1
ATO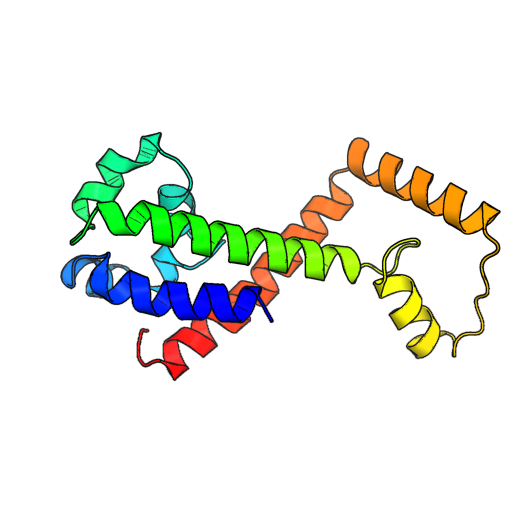M 627 N N . LEU A 1 77 ? -7.266 1.072 4.403 1.00 95.00 77 LEU A N 1
ATOM 628 C CA . LEU A 1 77 ? -8.622 1.530 4.732 1.00 95.00 77 LEU A CA 1
ATOM 629 C C . LEU A 1 77 ? -9.602 0.365 4.879 1.00 95.00 77 LEU A C 1
ATOM 631 O O . LEU A 1 77 ? -10.383 0.338 5.826 1.00 95.00 77 LEU A O 1
ATOM 635 N N . GLY A 1 78 ? -9.541 -0.618 3.974 1.00 94.50 78 GLY A N 1
ATOM 636 C CA . GLY A 1 78 ? -10.378 -1.812 4.060 1.00 94.50 78 GLY A CA 1
ATOM 637 C C . GLY A 1 78 ? -10.133 -2.592 5.352 1.00 94.50 78 GLY A C 1
ATOM 638 O O . GLY A 1 78 ? -11.083 -2.961 6.033 1.00 94.50 78 GLY A O 1
ATOM 639 N N . LEU A 1 79 ? -8.869 -2.795 5.727 1.00 94.88 79 LEU A N 1
ATOM 640 C CA . LEU A 1 79 ? -8.499 -3.484 6.965 1.00 94.88 79 LEU A CA 1
ATOM 641 C C . LEU A 1 79 ? -8.847 -2.675 8.216 1.00 94.88 79 LEU A C 1
ATOM 643 O O . LEU A 1 79 ? -9.318 -3.254 9.191 1.00 94.88 79 LEU A O 1
ATOM 647 N N . PHE A 1 80 ? -8.666 -1.354 8.186 1.00 94.62 80 PHE A N 1
ATOM 648 C CA . PHE A 1 80 ? -9.088 -0.475 9.273 1.00 94.62 80 PHE A CA 1
ATOM 649 C C . PHE A 1 80 ? -10.595 -0.585 9.509 1.00 94.62 80 PHE A C 1
ATOM 651 O O . PHE A 1 80 ? -11.014 -0.826 10.636 1.00 94.62 80 PHE A O 1
ATOM 658 N N . ASN A 1 81 ? -11.404 -0.532 8.448 1.00 92.88 81 ASN A N 1
ATOM 659 C CA . ASN A 1 81 ? -12.854 -0.678 8.563 1.00 92.88 81 ASN A CA 1
ATOM 660 C C . ASN A 1 81 ? -13.295 -2.072 9.021 1.00 92.88 81 ASN A C 1
ATOM 662 O O . ASN A 1 81 ? -14.422 -2.200 9.474 1.00 92.88 81 ASN A O 1
ATOM 666 N N . LEU A 1 82 ? -12.446 -3.101 8.952 1.00 92.38 82 LEU A N 1
ATOM 667 C CA . LEU A 1 82 ? -12.750 -4.439 9.473 1.00 92.38 82 LEU A CA 1
ATOM 668 C C . LEU A 1 82 ? -12.461 -4.598 10.973 1.00 92.38 82 LEU A C 1
ATOM 670 O O . LEU A 1 82 ? -12.805 -5.634 11.545 1.00 92.38 82 LEU A O 1
ATOM 674 N N . LEU A 1 83 ? -11.855 -3.603 11.631 1.00 91.69 83 LEU A N 1
ATOM 675 C CA . LEU A 1 83 ? -11.636 -3.654 13.074 1.00 91.69 83 LEU A CA 1
ATOM 676 C C . LEU A 1 83 ? -12.977 -3.725 13.824 1.00 91.69 83 LEU A C 1
ATOM 678 O O . LEU A 1 83 ? -13.893 -2.953 13.530 1.00 91.69 83 LEU A O 1
ATOM 682 N N . PRO A 1 84 ? -13.102 -4.595 14.842 1.00 88.25 84 PRO A N 1
ATOM 683 C CA . PRO A 1 84 ? -14.337 -4.767 15.600 1.00 88.25 84 PRO A CA 1
ATOM 684 C C . PRO A 1 84 ? -14.510 -3.675 16.672 1.00 88.25 84 PRO A C 1
ATOM 686 O O . PRO A 1 84 ? -14.741 -3.969 17.844 1.00 88.25 84 PRO A O 1
ATOM 689 N N . ILE A 1 85 ? -14.360 -2.404 16.288 1.00 87.88 85 ILE A N 1
ATOM 690 C CA . ILE A 1 85 ? -14.432 -1.237 17.175 1.00 87.88 85 ILE A CA 1
ATOM 691 C C . ILE A 1 85 ? -15.454 -0.250 16.595 1.00 87.88 85 ILE A C 1
ATOM 693 O O . ILE A 1 85 ? -15.248 0.233 15.485 1.00 87.88 85 ILE A O 1
ATOM 697 N N . PRO A 1 86 ? -16.531 0.114 17.311 1.00 84.81 86 PRO A N 1
ATOM 698 C CA . PRO A 1 86 ? -17.431 1.181 16.868 1.00 84.81 86 PRO A CA 1
ATOM 699 C C . PRO A 1 86 ? -16.645 2.496 16.730 1.00 84.81 86 PRO A C 1
ATOM 701 O O . PRO A 1 86 ? -15.882 2.825 17.640 1.00 84.81 86 PRO A O 1
ATOM 704 N N . PRO A 1 87 ? -16.794 3.279 15.648 1.00 85.00 87 PRO A N 1
ATOM 705 C CA . PRO A 1 87 ? -17.852 3.265 14.631 1.00 85.00 87 PRO A CA 1
ATOM 706 C C . PRO A 1 87 ? -17.559 2.449 13.358 1.00 85.00 87 PRO A C 1
ATOM 708 O O . PRO A 1 87 ? -18.252 2.627 12.363 1.00 85.00 87 PRO A O 1
ATOM 711 N N . LEU A 1 88 ? -16.493 1.652 13.338 1.00 90.62 88 LEU A N 1
ATOM 712 C CA . LEU A 1 88 ? -16.013 0.981 12.131 1.00 90.62 88 LEU A CA 1
ATOM 713 C C . LEU A 1 88 ? -16.959 -0.153 11.716 1.00 90.62 88 LEU A C 1
ATOM 715 O O . LEU A 1 88 ? -17.569 -0.809 12.564 1.00 90.62 88 LEU A O 1
ATOM 719 N N . ASP A 1 89 ? -17.048 -0.411 10.411 1.00 87.94 89 ASP A N 1
ATOM 720 C CA . ASP A 1 89 ? -17.995 -1.375 9.831 1.00 87.94 89 ASP A CA 1
ATOM 721 C C . ASP A 1 89 ? -17.819 -2.802 10.388 1.00 87.94 89 ASP A C 1
ATOM 723 O O . ASP A 1 89 ? -18.786 -3.547 10.563 1.00 87.94 89 ASP A O 1
ATOM 727 N N . GLY A 1 90 ? -16.591 -3.177 10.743 1.00 86.25 90 GLY A N 1
ATOM 728 C CA . GLY A 1 90 ? -16.229 -4.471 11.313 1.00 86.25 90 GLY A CA 1
ATOM 729 C C . GLY A 1 90 ? -16.920 -4.751 12.642 1.00 86.25 90 GLY A C 1
ATOM 730 O O . GLY A 1 90 ? -17.192 -5.909 12.960 1.00 86.25 90 GLY A O 1
ATOM 731 N N . PHE A 1 91 ? -17.292 -3.711 13.394 1.00 87.75 91 PHE A N 1
ATOM 732 C CA . PHE A 1 91 ? -18.115 -3.880 14.585 1.00 87.75 91 PHE A CA 1
ATOM 733 C C . PHE A 1 91 ? -19.490 -4.470 14.245 1.00 87.75 91 PHE A C 1
ATOM 735 O O . PHE A 1 91 ? -19.942 -5.392 14.923 1.00 87.75 91 PHE A O 1
ATOM 742 N N . HIS A 1 92 ? -20.142 -3.975 13.191 1.00 85.50 92 HIS A N 1
ATOM 743 C CA . HIS A 1 92 ? -21.449 -4.478 12.767 1.00 85.50 92 HIS A CA 1
ATOM 744 C C . HIS A 1 92 ? -21.352 -5.919 12.271 1.00 85.50 92 HIS A C 1
ATOM 746 O O . HIS A 1 92 ? -22.146 -6.759 12.685 1.00 85.50 92 HIS A O 1
ATOM 752 N N . VAL A 1 93 ? -20.313 -6.233 11.492 1.00 86.31 93 VAL A N 1
ATOM 753 C CA . VAL A 1 93 ? -20.040 -7.605 11.035 1.00 86.31 93 VAL A CA 1
ATOM 754 C C . VAL A 1 93 ? -19.890 -8.561 12.221 1.00 86.31 93 VAL A C 1
ATOM 756 O O . VAL A 1 93 ? -20.511 -9.624 12.253 1.00 86.31 93 VAL A O 1
ATOM 759 N N . VAL A 1 94 ? -19.106 -8.183 13.234 1.00 86.38 94 VAL A N 1
ATOM 760 C CA . VAL A 1 94 ? -18.939 -9.009 14.436 1.00 86.38 94 VAL A CA 1
ATOM 761 C C . VAL A 1 94 ? -20.225 -9.079 15.262 1.00 86.38 94 VAL A C 1
ATOM 763 O O . VAL A 1 94 ? -20.548 -10.150 15.771 1.00 86.38 94 VAL A O 1
ATOM 766 N N . ASN A 1 95 ? -20.996 -7.994 15.370 1.00 86.19 95 ASN A N 1
ATOM 767 C CA . ASN A 1 95 ? -22.297 -8.003 16.042 1.00 86.19 95 ASN A CA 1
ATOM 768 C C . ASN A 1 95 ? -23.274 -8.989 15.392 1.00 86.19 95 ASN A C 1
ATOM 770 O O . ASN A 1 95 ? -23.917 -9.779 16.084 1.00 86.19 95 ASN A O 1
ATOM 774 N N . ASP A 1 96 ? -23.349 -8.990 14.066 1.00 86.69 96 ASP A N 1
ATOM 775 C CA . ASP A 1 96 ? -24.272 -9.844 13.325 1.00 86.69 96 ASP A CA 1
ATOM 776 C C . ASP A 1 96 ? -23.860 -11.317 13.401 1.00 86.69 96 ASP A C 1
ATOM 778 O O . ASP A 1 96 ? -24.703 -12.183 13.643 1.00 86.69 96 ASP A O 1
ATOM 782 N N . ILE A 1 97 ? -22.560 -11.609 13.291 1.00 87.75 97 ILE A N 1
ATOM 783 C CA . ILE A 1 97 ? -22.044 -12.984 13.325 1.00 87.75 97 ILE A CA 1
ATOM 784 C C . ILE A 1 97 ? -22.032 -13.550 14.751 1.00 87.75 97 ILE A C 1
ATOM 786 O O . ILE A 1 97 ? -22.542 -14.644 14.996 1.00 87.75 97 ILE A O 1
ATOM 790 N N . MET A 1 98 ? -21.434 -12.828 15.701 1.00 85.00 98 MET A N 1
ATOM 791 C CA . MET A 1 98 ? -21.167 -13.336 17.052 1.00 85.00 98 MET A CA 1
ATOM 792 C C . MET A 1 98 ? -22.354 -13.121 17.991 1.00 85.00 98 MET A C 1
ATOM 794 O O . MET A 1 98 ? -22.699 -13.997 18.784 1.00 85.00 98 MET A O 1
ATOM 798 N N . PHE A 1 99 ? -22.997 -11.959 17.897 1.00 83.81 99 PHE A N 1
ATOM 799 C CA . PHE A 1 99 ? -24.042 -11.542 18.829 1.00 83.81 99 PHE A CA 1
ATOM 800 C C . PHE A 1 99 ? -25.444 -11.603 18.219 1.00 83.81 99 PHE A C 1
ATOM 802 O O . PHE A 1 99 ? -26.411 -11.247 18.893 1.00 83.81 99 PHE A O 1
ATOM 809 N N . LYS A 1 100 ? -25.579 -12.096 16.978 1.00 84.50 100 LYS A N 1
ATOM 810 C CA . LYS A 1 100 ? -26.852 -12.203 16.244 1.00 84.50 100 LYS A CA 1
ATOM 811 C C . LYS A 1 100 ? -27.612 -10.871 16.206 1.00 84.50 100 LYS A C 1
ATOM 813 O O . LYS A 1 100 ? -28.826 -10.851 16.405 1.00 84.50 100 LYS A O 1
ATOM 818 N N . GLY A 1 101 ? -26.883 -9.762 16.068 1.00 77.62 101 GLY A N 1
ATOM 819 C CA . GLY A 1 101 ? -27.442 -8.409 16.025 1.00 77.62 101 GLY A CA 1
ATOM 820 C C . GLY A 1 101 ? -28.035 -7.922 17.351 1.00 77.62 101 GLY A C 1
ATOM 821 O O . GLY A 1 101 ? -28.759 -6.932 17.379 1.00 77.62 101 GLY A O 1
ATOM 822 N N . ARG A 1 102 ? -27.779 -8.603 18.477 1.00 78.25 102 ARG A N 1
ATOM 823 C CA . ARG A 1 102 ? -28.396 -8.250 19.769 1.00 78.25 102 ARG A CA 1
ATOM 824 C C . ARG A 1 102 ? -27.826 -6.974 20.380 1.00 78.25 102 ARG A C 1
ATOM 826 O O . ARG A 1 102 ? -28.510 -6.351 21.193 1.00 78.25 102 ARG A O 1
ATOM 833 N N . ILE A 1 103 ? -26.608 -6.573 20.010 1.00 77.25 103 ILE A N 1
ATOM 834 C CA . ILE A 1 103 ? -26.002 -5.350 20.538 1.00 77.25 103 ILE A CA 1
ATOM 835 C C . ILE A 1 103 ? -26.569 -4.158 19.770 1.00 77.25 103 ILE A C 1
ATOM 837 O O . ILE A 1 103 ? -26.213 -3.908 18.621 1.00 77.25 103 ILE A O 1
ATOM 841 N N . HIS A 1 104 ? -27.436 -3.406 20.442 1.00 74.44 104 HIS A N 1
ATOM 842 C CA . HIS A 1 104 ? -27.960 -2.135 19.961 1.00 74.44 104 HIS A CA 1
ATOM 843 C C . HIS A 1 104 ? -27.290 -1.022 20.760 1.00 74.44 104 HIS A C 1
ATOM 845 O O . HIS A 1 104 ? -27.575 -0.835 21.943 1.00 74.44 104 HIS A O 1
ATOM 851 N N . MET A 1 105 ? -26.365 -0.296 20.137 1.00 74.56 105 MET A N 1
ATOM 852 C CA . MET A 1 105 ? -25.740 0.859 20.777 1.00 74.56 105 MET A CA 1
ATOM 853 C C . MET A 1 105 ? -26.506 2.129 20.436 1.00 74.56 105 MET A C 1
ATOM 855 O O . MET A 1 105 ? -26.665 2.480 19.270 1.00 74.56 105 MET A O 1
ATOM 859 N N . GLY A 1 106 ? -26.956 2.841 21.470 1.00 80.44 106 GLY A N 1
ATOM 860 C CA . GLY A 1 106 ? -27.506 4.183 21.304 1.00 80.44 106 GLY A CA 1
ATOM 861 C C . GLY A 1 106 ? -26.439 5.170 20.815 1.00 80.44 106 GLY A C 1
ATOM 862 O O . GLY A 1 106 ? -25.246 4.997 21.078 1.00 80.44 106 GLY A O 1
ATOM 863 N N . GLY A 1 107 ? -26.866 6.253 20.157 1.00 81.50 107 GLY A N 1
ATOM 864 C CA . GLY A 1 107 ? -25.958 7.232 19.537 1.00 81.50 107 GLY A CA 1
ATOM 865 C C . GLY A 1 107 ? -24.935 7.870 20.491 1.00 81.50 107 GLY A C 1
ATOM 866 O O . GLY A 1 107 ? -23.845 8.243 20.065 1.00 81.50 107 GLY A O 1
ATOM 867 N N . GLN A 1 108 ? -25.229 7.941 21.795 1.00 86.19 108 GLN A N 1
ATOM 868 C CA . GLN A 1 108 ? -24.266 8.427 22.791 1.00 86.19 108 GLN A CA 1
ATOM 869 C C . GLN A 1 108 ? -23.077 7.475 22.977 1.00 86.19 108 GLN A C 1
ATOM 871 O O . GLN A 1 108 ? -21.938 7.933 23.013 1.00 86.19 108 GLN A O 1
ATOM 876 N N . ILE A 1 109 ? -23.326 6.161 23.042 1.00 85.25 109 ILE A N 1
ATOM 877 C CA . ILE A 1 109 ? -22.270 5.145 23.169 1.00 85.25 109 ILE A CA 1
ATOM 878 C C . ILE A 1 109 ? -21.394 5.167 21.917 1.00 85.25 109 ILE A C 1
ATOM 880 O O . ILE A 1 109 ? -20.173 5.190 22.025 1.00 85.25 109 ILE A O 1
ATOM 884 N N . PHE A 1 110 ? -22.008 5.258 20.736 1.00 86.88 110 PHE A N 1
ATOM 885 C CA . PHE A 1 110 ? -21.285 5.356 19.468 1.00 86.88 110 PHE A CA 1
ATOM 886 C C . PHE A 1 110 ? -20.349 6.575 19.421 1.00 86.88 110 PHE A C 1
ATOM 888 O O . PHE A 1 110 ? -19.188 6.454 19.034 1.00 86.88 110 PHE A O 1
ATOM 895 N N . ARG A 1 111 ? -20.814 7.738 19.903 1.00 88.06 111 ARG A N 1
ATOM 896 C CA . ARG A 1 111 ? -19.986 8.948 20.030 1.00 88.06 111 ARG A CA 1
ATOM 897 C C . ARG A 1 111 ? -18.814 8.753 20.995 1.00 88.06 111 ARG A C 1
ATOM 899 O O . ARG A 1 111 ? -17.701 9.159 20.672 1.00 88.06 111 ARG A O 1
ATOM 906 N N . TYR A 1 112 ? -19.041 8.134 22.156 1.00 91.62 112 TYR A N 1
ATOM 907 C CA . TYR A 1 112 ? -17.961 7.858 23.109 1.00 91.62 112 TYR A CA 1
ATOM 908 C C . TYR A 1 112 ? -16.934 6.873 22.549 1.00 91.62 112 TYR A C 1
ATOM 910 O O . TYR A 1 112 ? -15.739 7.115 22.691 1.00 91.62 112 TYR A O 1
ATOM 918 N N . MET A 1 113 ? -17.377 5.822 21.857 1.00 90.44 113 MET A N 1
ATOM 919 C CA . MET A 1 113 ? -16.483 4.864 21.203 1.00 90.44 113 MET A CA 1
ATOM 920 C C . MET A 1 113 ? -15.666 5.511 20.083 1.00 90.44 113 MET A C 1
ATOM 922 O O . MET A 1 113 ? -14.475 5.242 19.973 1.00 90.44 113 MET A O 1
ATOM 926 N N . HIS A 1 114 ? -16.256 6.432 19.315 1.00 90.62 114 HIS A N 1
ATOM 927 C CA . HIS A 1 114 ? -15.517 7.206 18.318 1.00 90.62 114 HIS A CA 1
ATOM 928 C C . HIS A 1 114 ? -14.414 8.065 18.950 1.00 90.62 114 HIS A C 1
ATOM 930 O O . HIS A 1 114 ? -13.274 8.038 18.495 1.00 90.62 114 HIS A O 1
ATOM 936 N N . ILE A 1 115 ? -14.725 8.787 20.031 1.00 93.50 115 ILE A N 1
ATOM 937 C CA . ILE A 1 115 ? -13.727 9.577 20.767 1.00 93.50 115 ILE A CA 1
ATOM 938 C C . ILE A 1 115 ? -12.643 8.661 21.351 1.00 93.50 115 ILE A C 1
ATOM 940 O O . ILE A 1 115 ? -11.460 8.972 21.241 1.00 93.50 115 ILE A O 1
ATOM 944 N N . ALA A 1 116 ? -13.021 7.516 21.922 1.00 93.00 116 ALA A N 1
ATOM 945 C CA . ALA A 1 116 ? -12.076 6.538 22.451 1.00 93.00 116 ALA A CA 1
ATOM 946 C C . ALA A 1 116 ? -11.155 5.972 21.358 1.00 93.00 116 ALA A C 1
ATOM 948 O O . ALA A 1 116 ? -9.954 5.852 21.586 1.00 93.00 116 ALA A O 1
ATOM 949 N N . LEU A 1 117 ? -11.685 5.687 20.163 1.00 93.25 117 LEU A N 1
ATOM 950 C CA . LEU A 1 117 ? -10.892 5.272 19.007 1.00 93.25 117 LEU A CA 1
ATOM 951 C C . LEU A 1 117 ? -9.897 6.364 18.596 1.00 93.25 117 LEU A C 1
ATOM 953 O O . LEU A 1 117 ? -8.729 6.059 18.378 1.00 93.25 117 LEU A O 1
ATOM 957 N N . LEU A 1 118 ? -10.322 7.629 18.531 1.00 93.94 118 LEU A N 1
ATOM 958 C CA . LEU A 1 118 ? -9.414 8.742 18.236 1.00 93.94 118 LEU A CA 1
ATOM 959 C C . LEU A 1 118 ? -8.300 8.844 19.283 1.00 93.94 118 LEU A C 1
ATOM 961 O O . LEU A 1 118 ? -7.130 8.945 18.924 1.00 93.94 118 LEU A O 1
ATOM 965 N N . ILE A 1 119 ? -8.641 8.755 20.572 1.00 95.12 119 ILE A N 1
ATOM 966 C CA . ILE A 1 119 ? -7.650 8.746 21.655 1.00 95.12 119 ILE A CA 1
ATOM 967 C C . ILE A 1 119 ? -6.681 7.576 21.471 1.00 95.12 119 ILE A C 1
ATOM 969 O O . ILE A 1 119 ? -5.472 7.780 21.541 1.00 95.12 119 ILE A O 1
ATOM 973 N N . LEU A 1 120 ? -7.178 6.370 21.186 1.00 93.75 120 LEU A N 1
ATOM 974 C CA . LEU A 1 120 ? -6.346 5.190 20.955 1.00 93.75 120 LEU A CA 1
ATOM 975 C C . LEU A 1 120 ? -5.363 5.408 19.796 1.00 93.75 120 LEU A C 1
ATOM 977 O O . LEU A 1 120 ? -4.188 5.077 19.936 1.00 93.75 120 LEU A O 1
ATOM 981 N N . LEU A 1 121 ? -5.824 5.996 18.688 1.00 93.62 121 LEU A N 1
ATOM 982 C CA . LEU A 1 121 ? -5.005 6.293 17.510 1.00 93.62 121 LEU A CA 1
ATOM 983 C C . LEU A 1 121 ? -3.920 7.342 17.781 1.00 93.62 121 LEU A C 1
ATOM 985 O O . LEU A 1 121 ? -2.818 7.219 17.259 1.00 93.62 121 LEU A O 1
ATOM 989 N N . PHE A 1 122 ? -4.220 8.370 18.578 1.00 94.50 122 PHE A N 1
ATOM 990 C CA . PHE A 1 122 ? -3.264 9.446 18.862 1.00 94.50 122 PHE A CA 1
ATOM 991 C C . PHE A 1 122 ? -2.299 9.131 20.004 1.00 94.50 122 PHE A C 1
ATOM 993 O O . PHE A 1 122 ? -1.222 9.718 20.070 1.00 94.50 122 PHE A O 1
ATOM 1000 N N . THR A 1 123 ? -2.679 8.238 20.919 1.00 95.00 123 THR A N 1
ATOM 1001 C CA . THR A 1 123 ? -1.877 7.929 22.113 1.00 95.00 123 THR A CA 1
ATOM 1002 C C . THR A 1 123 ? -1.116 6.614 22.008 1.00 95.00 123 THR A C 1
ATOM 1004 O O . THR A 1 123 ? -0.159 6.412 22.754 1.00 95.00 123 THR A O 1
ATOM 1007 N N . THR A 1 124 ? -1.509 5.716 21.098 1.00 94.38 124 THR A N 1
ATOM 1008 C CA . THR A 1 124 ? -0.904 4.386 20.978 1.00 94.38 124 THR A CA 1
ATOM 1009 C C . THR A 1 124 ? -0.638 3.997 19.528 1.00 94.38 124 THR A C 1
ATOM 1011 O O . THR A 1 124 ? -1.376 4.367 18.620 1.00 94.38 124 THR A O 1
ATOM 1014 N N . ASN A 1 125 ? 0.359 3.135 19.329 1.00 93.69 125 ASN A N 1
ATOM 1015 C CA . ASN A 1 125 ? 0.631 2.512 18.030 1.00 93.69 125 ASN A CA 1
ATOM 1016 C C . ASN A 1 125 ? -0.147 1.205 17.816 1.00 93.69 125 ASN A C 1
ATOM 1018 O O . ASN A 1 125 ? 0.014 0.569 16.782 1.00 93.69 125 ASN A O 1
ATOM 1022 N N . PHE A 1 126 ? -1.012 0.803 18.757 1.00 92.75 126 PHE A N 1
ATOM 1023 C CA . PHE A 1 126 ? -1.684 -0.502 18.734 1.00 92.75 126 PHE A CA 1
ATOM 1024 C C . PHE A 1 126 ? -2.414 -0.767 17.411 1.00 92.75 126 PHE A C 1
ATOM 1026 O O . PHE A 1 126 ? -2.251 -1.820 16.794 1.00 92.75 126 PHE A O 1
ATOM 1033 N N . VAL A 1 127 ? -3.199 0.212 16.958 1.00 92.06 127 VAL A N 1
ATOM 1034 C CA . VAL A 1 127 ? -3.959 0.102 15.710 1.00 92.06 127 VAL A CA 1
ATOM 1035 C C . VAL A 1 127 ? -3.024 0.097 14.499 1.00 92.06 127 VAL A C 1
ATOM 1037 O O . VAL A 1 127 ? -3.214 -0.708 13.592 1.00 92.06 127 VAL A O 1
ATOM 1040 N N . GLY A 1 128 ? -1.990 0.942 14.502 1.00 93.62 128 GLY A N 1
ATOM 1041 C CA . GLY A 1 128 ? -0.987 0.988 13.435 1.00 93.62 128 GLY A CA 1
ATOM 1042 C C . GLY A 1 128 ? -0.238 -0.336 13.277 1.00 93.62 128 GLY A C 1
ATOM 1043 O O . GLY A 1 128 ? -0.123 -0.849 12.162 1.00 93.62 128 GLY A O 1
ATOM 1044 N N . ASP A 1 129 ? 0.193 -0.939 14.385 1.00 94.31 129 ASP A N 1
ATOM 1045 C CA . ASP A 1 129 ? 0.881 -2.233 14.403 1.00 94.31 129 ASP A CA 1
ATOM 1046 C C . ASP A 1 129 ? -0.024 -3.357 13.894 1.00 94.31 129 ASP A C 1
ATOM 1048 O O . ASP A 1 129 ? 0.410 -4.214 13.118 1.00 94.31 129 ASP A O 1
ATOM 1052 N N . TRP A 1 130 ? -1.294 -3.355 14.312 1.00 93.88 130 TRP A N 1
ATOM 1053 C CA . TRP A 1 130 ? -2.273 -4.336 13.854 1.00 93.88 130 TRP A CA 1
ATOM 1054 C C . TRP A 1 130 ? -2.529 -4.210 12.350 1.00 93.88 130 TRP A C 1
ATOM 1056 O O . TRP A 1 130 ? -2.434 -5.205 11.630 1.00 93.88 130 TRP A O 1
ATOM 1066 N N . ILE A 1 131 ? -2.785 -2.990 11.861 1.00 95.31 131 ILE A N 1
ATOM 1067 C CA . ILE A 1 131 ? -3.029 -2.729 10.436 1.00 95.31 131 ILE A CA 1
ATOM 1068 C C . ILE A 1 131 ? -1.806 -3.115 9.613 1.00 95.31 131 ILE A C 1
ATOM 1070 O O . ILE A 1 131 ? -1.955 -3.786 8.600 1.00 95.31 131 ILE A O 1
ATOM 1074 N N . THR A 1 132 ? -0.602 -2.746 10.046 1.00 95.31 132 THR A N 1
ATOM 1075 C CA . THR A 1 132 ? 0.635 -3.048 9.313 1.00 95.31 132 THR A CA 1
ATOM 1076 C C . THR A 1 132 ? 0.835 -4.556 9.169 1.00 95.31 132 THR A C 1
ATOM 1078 O O . THR A 1 132 ? 1.048 -5.048 8.061 1.00 95.31 132 THR A O 1
ATOM 1081 N N . LYS A 1 133 ? 0.667 -5.319 10.258 1.00 96.25 133 LYS A N 1
ATOM 1082 C CA . LYS A 1 133 ? 0.723 -6.791 10.219 1.00 96.25 133 LYS A CA 1
ATOM 1083 C C . LYS A 1 133 ? -0.343 -7.380 9.298 1.00 96.25 133 LYS A C 1
ATOM 1085 O O . LYS A 1 133 ? -0.049 -8.299 8.537 1.00 96.25 133 LYS A O 1
ATOM 1090 N N . ALA A 1 134 ? -1.564 -6.850 9.345 1.00 96.25 134 ALA A N 1
ATOM 1091 C CA . ALA A 1 134 ? -2.656 -7.307 8.495 1.00 96.25 134 ALA A CA 1
ATOM 1092 C C . ALA A 1 134 ? -2.397 -6.999 7.010 1.00 96.25 134 ALA A C 1
ATOM 1094 O O . ALA A 1 134 ? -2.577 -7.877 6.168 1.00 96.25 134 ALA A O 1
ATOM 1095 N N . ILE A 1 135 ? -1.909 -5.796 6.689 1.00 97.19 135 ILE A N 1
ATOM 1096 C CA . ILE A 1 135 ? -1.494 -5.399 5.338 1.00 97.19 135 ILE A CA 1
ATOM 1097 C C . ILE A 1 135 ? -0.442 -6.379 4.823 1.00 97.19 135 ILE A C 1
ATOM 1099 O O . ILE A 1 135 ? -0.605 -6.930 3.738 1.00 97.19 135 ILE A O 1
ATOM 1103 N N . TYR A 1 136 ? 0.603 -6.635 5.608 1.00 96.25 136 TYR A N 1
ATOM 1104 C CA . TYR A 1 136 ? 1.694 -7.538 5.245 1.00 96.25 136 TYR A CA 1
ATOM 1105 C C . TYR A 1 136 ? 1.238 -8.985 5.070 1.00 96.25 136 TYR A C 1
ATOM 1107 O O . TYR A 1 136 ? 1.637 -9.629 4.103 1.00 96.25 136 TYR A O 1
ATOM 1115 N N . GLY A 1 137 ? 0.356 -9.479 5.940 1.00 97.00 137 GLY A N 1
ATOM 1116 C CA . GLY A 1 137 ? -0.218 -10.816 5.809 1.00 97.00 137 GLY A CA 1
ATOM 1117 C C . GLY A 1 137 ? -1.069 -10.964 4.547 1.00 97.00 137 GLY A C 1
ATOM 1118 O O . GLY A 1 137 ? -0.871 -11.894 3.766 1.00 97.00 137 GLY A O 1
ATOM 1119 N N . VAL A 1 138 ? -1.989 -10.025 4.307 1.00 96.88 138 VAL A N 1
ATOM 1120 C CA . VAL A 1 138 ? -2.879 -10.064 3.137 1.00 96.88 138 VAL A CA 1
ATOM 1121 C C . VAL A 1 138 ? -2.093 -9.879 1.842 1.00 96.88 138 VAL A C 1
ATOM 1123 O O . VAL A 1 138 ? -2.274 -10.641 0.894 1.00 96.88 138 VAL A O 1
ATOM 1126 N N . GLN A 1 139 ? -1.196 -8.897 1.793 1.00 96.94 139 GLN A N 1
ATOM 1127 C CA . GLN A 1 139 ? -0.396 -8.614 0.608 1.00 96.94 139 GLN A CA 1
ATOM 1128 C C . GLN A 1 139 ? 0.612 -9.735 0.324 1.00 96.94 139 GLN A C 1
ATOM 1130 O O . GLN A 1 139 ? 0.724 -10.152 -0.828 1.00 96.94 139 GLN A O 1
ATOM 1135 N N . GLY A 1 140 ? 1.275 -10.264 1.355 1.00 95.56 140 GLY A N 1
ATOM 1136 C CA . GLY A 1 140 ? 2.214 -11.380 1.235 1.00 95.56 140 GLY A CA 1
ATOM 1137 C C . GLY A 1 140 ? 1.551 -12.686 0.797 1.00 95.56 140 GLY A C 1
ATOM 1138 O O . GLY A 1 140 ? 2.197 -13.522 0.179 1.00 95.56 140 GLY A O 1
ATOM 1139 N N . PHE A 1 141 ? 0.250 -12.854 1.043 1.00 96.38 141 PHE A N 1
ATOM 1140 C CA . PHE A 1 141 ? -0.515 -13.970 0.488 1.00 96.38 141 PHE A CA 1
ATOM 1141 C C . PHE A 1 141 ? -0.984 -13.700 -0.950 1.00 96.38 141 PHE A C 1
ATOM 1143 O O . PHE A 1 141 ? -0.838 -14.549 -1.828 1.00 96.38 141 PHE A O 1
ATOM 1150 N N . ILE A 1 142 ? -1.551 -12.519 -1.211 1.00 96.62 142 ILE A N 1
ATOM 1151 C CA . ILE A 1 142 ? -2.210 -12.219 -2.488 1.00 96.62 142 ILE A CA 1
ATOM 1152 C C . ILE A 1 142 ? -1.204 -11.980 -3.616 1.00 96.62 142 ILE A C 1
ATOM 1154 O O . ILE A 1 142 ? -1.421 -12.473 -4.722 1.00 96.62 142 ILE A O 1
ATOM 1158 N N . LEU A 1 143 ? -0.115 -11.243 -3.374 1.00 97.06 143 LEU A N 1
ATOM 1159 C CA . LEU A 1 143 ? 0.830 -10.897 -4.437 1.00 97.06 143 LEU A CA 1
ATOM 1160 C C . LEU A 1 143 ? 1.454 -12.145 -5.090 1.00 97.06 143 LEU A C 1
ATOM 1162 O O . LEU A 1 143 ? 1.364 -12.241 -6.314 1.00 97.06 143 LEU A O 1
ATOM 1166 N N . PRO A 1 144 ? 2.009 -13.127 -4.350 1.00 96.25 144 PRO A N 1
ATOM 1167 C CA . PRO A 1 144 ? 2.576 -14.324 -4.971 1.00 96.25 144 PRO A CA 1
ATOM 1168 C C . PRO A 1 144 ? 1.545 -15.137 -5.759 1.00 96.25 144 PRO A C 1
ATOM 1170 O O . PRO A 1 144 ? 1.861 -15.684 -6.815 1.00 96.25 144 PRO A O 1
ATOM 1173 N N . VAL A 1 145 ? 0.295 -15.193 -5.283 1.00 96.75 145 VAL A N 1
ATOM 1174 C CA . VAL A 1 145 ? -0.806 -15.843 -6.011 1.00 96.75 145 VAL A CA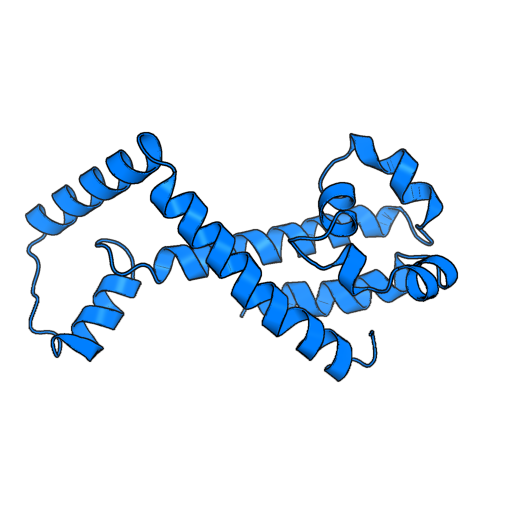 1
ATOM 1175 C C . VAL A 1 145 ? -1.050 -15.140 -7.346 1.00 96.75 145 VAL A C 1
ATOM 1177 O O . VAL A 1 145 ? -1.095 -15.804 -8.379 1.00 96.75 145 VAL A O 1
ATOM 1180 N N . LEU A 1 146 ? -1.152 -13.809 -7.352 1.00 96.44 146 LEU A N 1
ATOM 1181 C CA . LEU A 1 146 ? -1.346 -13.040 -8.582 1.00 96.44 146 LEU A CA 1
ATOM 1182 C C . LEU A 1 146 ? -0.150 -13.172 -9.535 1.00 96.44 146 LEU A C 1
ATOM 1184 O O . LEU A 1 146 ? -0.354 -13.400 -10.724 1.00 96.44 146 LEU A O 1
ATOM 1188 N N . LEU A 1 147 ? 1.085 -13.096 -9.033 1.00 95.88 147 LEU A N 1
ATOM 1189 C CA . LEU A 1 147 ? 2.288 -13.266 -9.855 1.00 95.88 147 LEU A CA 1
ATOM 1190 C C . LEU A 1 147 ? 2.308 -14.628 -10.558 1.00 95.88 147 LEU A C 1
ATOM 1192 O O . LEU A 1 147 ? 2.563 -14.687 -11.758 1.00 95.88 147 LEU A O 1
ATOM 1196 N N . ARG A 1 148 ? 1.953 -15.709 -9.850 1.00 95.19 148 ARG A N 1
ATOM 1197 C CA . ARG A 1 148 ? 1.830 -17.049 -10.447 1.00 95.19 148 ARG A CA 1
ATOM 1198 C C . ARG A 1 148 ? 0.711 -17.124 -11.483 1.00 95.19 148 ARG A C 1
ATOM 1200 O O . ARG A 1 148 ? 0.914 -17.696 -12.549 1.00 95.19 148 ARG A O 1
ATOM 1207 N N . LEU A 1 149 ? -0.452 -16.537 -11.194 1.00 94.50 149 LEU A N 1
ATOM 1208 C CA . LEU A 1 149 ? -1.597 -16.531 -12.114 1.00 94.50 149 LEU A CA 1
ATOM 1209 C C . LEU A 1 149 ? -1.284 -15.817 -13.434 1.00 94.50 149 LEU A C 1
ATOM 1211 O O . LEU A 1 149 ? -1.709 -16.278 -14.490 1.00 94.50 149 LEU A O 1
ATOM 1215 N N . PHE A 1 150 ? -0.526 -14.722 -13.381 1.00 92.38 150 PHE A N 1
ATO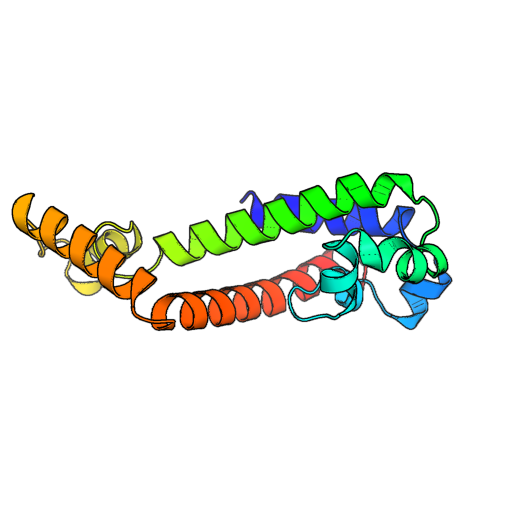M 1216 C CA . PHE A 1 150 ? -0.137 -13.947 -14.560 1.00 92.38 150 PHE A CA 1
ATOM 1217 C C . PHE A 1 150 ? 1.223 -14.352 -15.148 1.00 92.38 150 PHE A C 1
ATOM 1219 O O . PHE A 1 150 ? 1.725 -13.646 -16.019 1.00 92.38 150 PHE A O 1
ATOM 1226 N N . GLN A 1 151 ? 1.809 -15.473 -14.699 1.00 81.69 151 GLN A N 1
ATOM 1227 C CA . GLN A 1 151 ? 3.116 -15.974 -15.158 1.00 81.69 151 GLN A CA 1
ATOM 1228 C C . GLN A 1 151 ? 4.220 -14.902 -15.085 1.00 81.69 151 GLN A C 1
ATOM 1230 O O . GLN A 1 151 ? 5.068 -14.781 -15.965 1.00 81.69 151 GLN A O 1
ATOM 1235 N N . ALA A 1 152 ? 4.158 -14.076 -14.043 1.00 70.62 152 ALA A N 1
ATOM 1236 C CA . ALA A 1 152 ? 5.015 -12.915 -13.832 1.00 70.62 152 ALA A CA 1
ATOM 1237 C C . ALA A 1 152 ? 5.963 -13.091 -12.629 1.00 70.62 152 ALA A C 1
ATOM 1239 O O . ALA A 1 152 ? 6.573 -12.116 -12.185 1.00 70.62 152 ALA A O 1
ATOM 1240 N N . GLY A 1 153 ? 6.041 -14.311 -12.087 1.00 57.00 153 GLY A N 1
ATOM 1241 C CA . GLY A 1 153 ? 6.923 -14.718 -10.992 1.00 57.00 153 GLY A CA 1
ATOM 1242 C C . GLY A 1 153 ? 7.896 -15.805 -11.409 1.00 57.00 153 GLY A C 1
ATOM 1243 O O . GLY A 1 153 ? 7.641 -16.452 -12.450 1.00 57.00 153 GLY A O 1
#